Protein AF-A0A7C2A453-F1 (afdb_monomer_lite)

pLDDT: mean 86.6, std 10.92, range [53.47, 98.12]

Structure (mmCIF, N/CA/C/O backbone):
data_AF-A0A7C2A453-F1
#
_entry.id   AF-A0A7C2A453-F1
#
loop_
_atom_site.group_PDB
_atom_site.id
_atom_site.type_symbol
_atom_site.label_atom_id
_atom_site.label_alt_id
_atom_site.label_comp_id
_atom_site.label_asym_id
_atom_site.label_entity_id
_atom_site.label_seq_id
_atom_site.pdbx_PDB_ins_code
_atom_site.Cartn_x
_atom_site.Cartn_y
_atom_site.Cartn_z
_atom_site.occupancy
_atom_site.B_iso_or_equiv
_atom_site.auth_seq_id
_atom_site.auth_comp_id
_atom_site.auth_asym_id
_atom_site.auth_atom_id
_atom_site.pdbx_PDB_model_num
ATOM 1 N N . MET A 1 1 ? -1.694 -4.872 -19.571 1.00 55.97 1 MET A N 1
ATOM 2 C CA . MET A 1 1 ? -2.695 -5.697 -18.861 1.00 55.97 1 MET A CA 1
ATOM 3 C C . MET A 1 1 ? -4.011 -4.932 -18.850 1.00 55.97 1 MET A C 1
ATOM 5 O O . MET A 1 1 ? -4.063 -3.909 -18.186 1.00 55.97 1 MET A O 1
ATOM 9 N N . PRO A 1 2 ? -5.041 -5.363 -19.592 1.00 53.47 2 PRO A N 1
ATOM 10 C CA . PRO A 1 2 ? -6.292 -4.607 -19.761 1.00 53.47 2 PRO A CA 1
ATOM 11 C C . PRO A 1 2 ? -7.150 -4.439 -18.486 1.00 53.47 2 PRO A C 1
ATOM 13 O O . PRO A 1 2 ? -8.214 -3.841 -18.563 1.00 53.47 2 PRO A O 1
ATOM 16 N N . ALA A 1 3 ? -6.706 -4.946 -17.329 1.00 71.69 3 ALA A N 1
ATOM 17 C CA . ALA A 1 3 ? -7.418 -4.858 -16.049 1.00 71.69 3 ALA A CA 1
ATOM 18 C C . ALA A 1 3 ? -6.906 -3.749 -15.104 1.00 71.69 3 ALA A C 1
ATOM 20 O O . ALA A 1 3 ? -7.511 -3.525 -14.057 1.00 71.69 3 ALA A O 1
ATOM 21 N N . ALA A 1 4 ? -5.797 -3.077 -15.434 1.00 85.00 4 ALA A N 1
ATOM 22 C CA . ALA A 1 4 ? -5.285 -2.001 -14.590 1.00 85.00 4 ALA A CA 1
ATOM 23 C C . ALA A 1 4 ? -6.185 -0.765 -14.672 1.00 85.00 4 ALA A C 1
ATOM 25 O O . ALA A 1 4 ? -6.639 -0.386 -15.753 1.00 85.00 4 ALA A O 1
ATOM 26 N N . ARG A 1 5 ? -6.433 -0.150 -13.520 1.00 92.31 5 ARG A N 1
ATOM 27 C CA . ARG A 1 5 ? -7.214 1.077 -13.385 1.00 92.31 5 ARG A CA 1
ATOM 28 C C . ARG A 1 5 ? -6.299 2.290 -13.497 1.00 92.31 5 ARG A C 1
ATOM 30 O O . ARG A 1 5 ? -5.092 2.203 -13.266 1.00 92.31 5 ARG A O 1
ATOM 37 N N . ASP A 1 6 ? -6.889 3.424 -13.846 1.00 89.50 6 ASP A N 1
ATOM 38 C CA . ASP A 1 6 ? -6.175 4.693 -13.918 1.00 89.50 6 ASP A CA 1
ATOM 39 C C . ASP A 1 6 ? -5.969 5.262 -12.507 1.00 89.50 6 ASP A C 1
ATOM 41 O O . ASP A 1 6 ? -6.927 5.449 -11.754 1.00 89.50 6 ASP A O 1
ATOM 45 N N . LEU A 1 7 ? -4.711 5.527 -12.145 1.00 86.25 7 LEU A N 1
ATOM 46 C CA . LEU A 1 7 ? -4.348 6.103 -10.850 1.00 86.25 7 LEU A CA 1
ATOM 47 C C . LEU A 1 7 ? -4.952 7.505 -10.669 1.00 86.25 7 LEU A C 1
ATOM 49 O O . LEU A 1 7 ? -5.321 7.866 -9.555 1.00 86.25 7 LEU A O 1
ATOM 53 N N . GLY A 1 8 ? -5.121 8.265 -11.757 1.00 85.94 8 GLY A N 1
ATOM 54 C CA . GLY A 1 8 ? -5.743 9.591 -11.738 1.00 85.94 8 GLY A CA 1
ATOM 55 C C . GLY A 1 8 ? -7.231 9.582 -11.374 1.00 85.94 8 GLY A C 1
ATOM 56 O O . GLY A 1 8 ? -7.792 10.635 -11.080 1.00 85.94 8 GLY A O 1
ATOM 57 N N . GLN A 1 9 ? -7.874 8.410 -11.361 1.00 85.62 9 GLN A N 1
ATOM 58 C CA . GLN A 1 9 ? -9.265 8.250 -10.929 1.00 85.62 9 GLN A CA 1
ATOM 59 C C . GLN A 1 9 ? -9.402 8.050 -9.415 1.00 85.62 9 GLN A C 1
ATOM 61 O O . GLN A 1 9 ? -10.522 8.085 -8.903 1.00 85.62 9 GLN A O 1
ATOM 66 N N . ILE A 1 10 ? -8.297 7.844 -8.690 1.00 85.12 10 ILE A N 1
ATOM 67 C CA . ILE A 1 10 ? -8.332 7.770 -7.230 1.00 85.12 10 ILE A CA 1
ATOM 68 C C . ILE A 1 10 ? -8.509 9.187 -6.685 1.00 85.12 10 ILE A C 1
ATOM 70 O O . ILE A 1 10 ? -7.628 10.037 -6.806 1.00 85.12 10 ILE A O 1
ATOM 74 N N . SER A 1 11 ? -9.659 9.436 -6.065 1.00 83.44 11 SER A N 1
ATOM 75 C CA . SER A 1 11 ? -9.965 10.688 -5.385 1.00 83.44 11 SER A CA 1
ATOM 76 C C . SER A 1 11 ? -10.574 10.363 -4.033 1.00 83.44 11 SER A C 1
ATOM 78 O O . SER A 1 11 ? -11.681 9.839 -3.957 1.00 83.44 11 SER A O 1
ATOM 80 N N . GLU A 1 12 ? -9.829 10.661 -2.972 1.00 83.44 12 GLU A N 1
ATOM 81 C CA . GLU A 1 12 ? -10.245 10.403 -1.599 1.00 83.44 12 GLU A CA 1
ATOM 82 C C . GLU A 1 12 ? -10.337 11.722 -0.839 1.00 83.44 12 GLU A C 1
ATOM 84 O O . GLU A 1 12 ? -9.426 12.549 -0.876 1.00 83.44 12 GLU A O 1
ATOM 89 N N . THR A 1 13 ? -11.451 11.932 -0.139 1.00 85.50 13 THR A N 1
ATOM 90 C CA . THR A 1 13 ? -11.655 13.114 0.717 1.00 85.50 13 THR A CA 1
ATOM 91 C C . THR A 1 13 ? -11.197 12.878 2.155 1.00 85.50 13 THR A C 1
ATOM 93 O O . THR A 1 13 ? -11.223 13.796 2.972 1.00 85.50 13 THR A O 1
ATOM 96 N N . GLN A 1 14 ? -10.840 11.636 2.491 1.00 89.69 14 GLN A N 1
ATOM 97 C CA . GLN A 1 14 ? -10.326 11.264 3.804 1.00 89.69 14 GLN A CA 1
ATOM 98 C C . GLN A 1 14 ? -8.850 11.653 3.939 1.00 89.69 14 GLN A C 1
ATOM 100 O O . GLN A 1 14 ? -8.111 11.707 2.958 1.00 89.69 14 GLN A O 1
ATOM 105 N N . SER A 1 15 ? -8.401 11.876 5.176 1.00 95.38 15 SER A N 1
ATOM 106 C CA . SER A 1 15 ? -6.972 12.001 5.468 1.00 95.38 15 SER A CA 1
ATOM 107 C C . SER A 1 15 ? -6.226 10.738 5.031 1.00 95.38 15 SER A C 1
ATOM 109 O O . SER A 1 15 ? -6.754 9.634 5.160 1.00 95.38 15 SER A O 1
ATOM 111 N N . ILE A 1 16 ? -4.991 10.896 4.559 1.00 96.25 16 ILE A N 1
ATOM 112 C CA . ILE A 1 16 ? -4.138 9.787 4.120 1.00 96.25 16 ILE A CA 1
ATOM 113 C C . ILE A 1 16 ? -3.015 9.595 5.138 1.00 96.25 16 ILE A C 1
ATOM 115 O O . ILE A 1 16 ? -2.310 10.548 5.473 1.00 96.25 16 ILE A O 1
ATOM 119 N N . LEU A 1 17 ? -2.835 8.361 5.605 1.00 97.44 17 LEU A N 1
ATOM 120 C CA . LEU A 1 17 ? -1.668 7.937 6.370 1.00 97.44 17 LEU A CA 1
ATOM 121 C C . LEU A 1 17 ? -0.799 7.040 5.489 1.00 97.44 17 LEU A C 1
ATOM 123 O O . LEU A 1 17 ? -1.284 6.039 4.963 1.00 97.44 17 LEU A O 1
ATOM 127 N N . VAL A 1 18 ? 0.482 7.387 5.361 1.00 97.00 18 VAL A N 1
ATOM 128 C CA . VAL A 1 18 ? 1.465 6.582 4.629 1.00 97.00 18 VAL A CA 1
ATOM 129 C C . VAL A 1 18 ? 2.448 5.960 5.615 1.00 97.00 18 VAL A C 1
ATOM 131 O O . VAL A 1 18 ? 3.057 6.680 6.405 1.00 97.00 18 VAL A O 1
ATOM 134 N N . THR A 1 19 ? 2.623 4.640 5.571 1.00 96.88 19 THR A N 1
ATOM 135 C CA . THR A 1 19 ? 3.549 3.910 6.448 1.00 96.88 19 THR A CA 1
ATOM 136 C C . THR A 1 19 ? 4.774 3.423 5.683 1.00 96.88 19 THR A C 1
ATOM 138 O O . THR A 1 19 ? 4.659 2.698 4.696 1.00 96.88 19 THR A O 1
ATOM 141 N N . GLY A 1 20 ? 5.953 3.823 6.167 1.00 94.19 20 GLY A N 1
ATOM 142 C CA . GLY A 1 20 ? 7.258 3.296 5.765 1.00 94.19 20 GLY A CA 1
ATOM 143 C C . GLY A 1 20 ? 7.798 2.288 6.780 1.00 94.19 20 GLY A C 1
ATOM 144 O O . GLY A 1 20 ? 7.366 2.295 7.931 1.00 94.19 20 GLY A O 1
ATOM 145 N N . ALA A 1 21 ? 8.777 1.465 6.392 1.00 90.00 21 ALA A N 1
ATOM 146 C CA . ALA A 1 21 ? 9.384 0.442 7.259 1.00 90.00 21 ALA A CA 1
ATOM 147 C C . ALA A 1 21 ? 10.382 1.016 8.288 1.00 90.00 21 ALA A C 1
ATOM 149 O O . ALA A 1 21 ? 11.363 0.378 8.665 1.00 90.00 21 ALA A O 1
ATOM 150 N N . GLY A 1 22 ? 10.170 2.261 8.721 1.00 92.25 22 GLY A N 1
ATOM 151 C CA . GLY A 1 22 ? 10.971 2.872 9.772 1.00 92.25 22 GLY A CA 1
ATOM 152 C C . GLY A 1 22 ? 10.628 2.267 11.138 1.00 92.25 22 GLY A C 1
ATOM 153 O O . GLY A 1 22 ? 9.465 1.941 11.377 1.00 92.25 22 GLY A O 1
ATOM 154 N N . PRO A 1 23 ? 11.586 2.190 12.080 1.00 91.75 23 PRO A N 1
ATOM 155 C CA . PRO A 1 23 ? 11.356 1.603 13.405 1.00 91.75 23 PRO A CA 1
ATOM 156 C C . PRO A 1 23 ? 10.261 2.324 14.208 1.00 91.75 23 PRO A C 1
ATOM 158 O O . PRO A 1 23 ? 9.674 1.751 15.117 1.00 91.75 23 PRO A O 1
ATOM 161 N N . SER A 1 24 ? 9.945 3.578 13.867 1.00 95.88 24 SER A N 1
ATOM 162 C CA . SER A 1 24 ? 8.837 4.313 14.480 1.00 95.88 24 SER A CA 1
ATOM 163 C C . SER A 1 24 ? 7.465 3.692 14.206 1.00 95.88 24 SER A C 1
ATOM 165 O O . SER A 1 24 ? 6.564 3.894 15.011 1.00 95.88 24 SER A O 1
ATOM 167 N N . LEU A 1 25 ? 7.302 2.923 13.120 1.00 96.56 25 LEU A N 1
ATOM 168 C CA . LEU A 1 25 ? 6.024 2.303 12.765 1.00 96.56 25 LEU A CA 1
ATOM 169 C C . LEU A 1 25 ? 5.498 1.400 13.887 1.00 96.56 25 LEU A C 1
ATOM 171 O O . LEU A 1 25 ? 4.308 1.438 14.191 1.00 96.56 25 LEU A O 1
ATOM 175 N N . GLU A 1 26 ? 6.382 0.637 14.535 1.00 95.62 26 GLU A N 1
ATOM 176 C CA . GLU A 1 26 ? 6.021 -0.275 15.626 1.00 95.62 26 GLU A CA 1
ATOM 177 C C . GLU A 1 26 ? 5.390 0.458 16.818 1.00 95.62 26 GLU A C 1
ATOM 179 O O . GLU A 1 26 ? 4.442 -0.041 17.428 1.00 95.62 26 GLU A O 1
ATOM 184 N N . HIS A 1 27 ? 5.866 1.671 17.117 1.00 96.44 27 HIS A N 1
A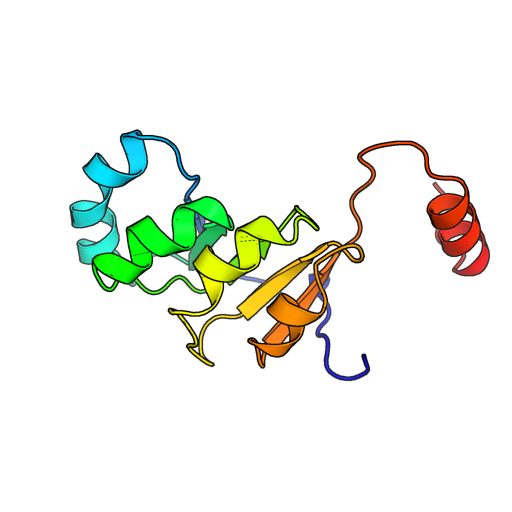TOM 185 C CA . HIS A 1 27 ? 5.337 2.491 18.208 1.00 96.44 27 HIS A CA 1
ATOM 186 C C . HIS A 1 27 ? 3.915 2.996 17.925 1.00 96.44 27 HIS A C 1
ATOM 188 O O . HIS A 1 27 ? 3.131 3.186 18.857 1.00 96.44 27 HIS A O 1
ATOM 194 N N . ASP A 1 28 ? 3.563 3.161 16.649 1.00 97.06 28 ASP A N 1
ATOM 195 C CA . ASP A 1 28 ? 2.286 3.732 16.227 1.00 97.06 28 ASP A CA 1
ATOM 196 C C . ASP A 1 28 ? 1.206 2.669 15.949 1.00 97.06 28 ASP A C 1
ATOM 198 O O . ASP A 1 28 ? 0.029 3.016 15.825 1.00 97.06 28 ASP A O 1
ATOM 202 N N . LEU A 1 29 ? 1.541 1.369 15.920 1.00 97.75 29 LEU A N 1
ATOM 203 C CA . LEU A 1 29 ? 0.609 0.285 15.547 1.00 97.75 29 LEU A CA 1
ATOM 204 C C . LEU A 1 29 ? -0.698 0.294 16.348 1.00 97.75 29 LEU A C 1
ATOM 206 O O . LEU A 1 29 ? -1.779 0.103 15.784 1.00 97.75 29 LEU A O 1
ATOM 210 N N . LEU A 1 30 ? -0.626 0.535 17.661 1.00 97.56 30 LEU A N 1
ATOM 211 C CA . LEU A 1 30 ? -1.817 0.597 18.513 1.00 97.56 30 LEU A CA 1
ATOM 212 C C . LEU A 1 30 ? -2.716 1.778 18.144 1.00 97.56 30 LEU A C 1
ATOM 214 O O . LEU A 1 30 ? -3.938 1.623 18.073 1.00 97.56 30 LEU A O 1
ATOM 218 N N . TRP A 1 31 ? -2.120 2.940 17.877 1.00 97.94 31 TRP A N 1
ATOM 219 C CA . TRP A 1 31 ? -2.860 4.129 17.475 1.00 97.94 31 TRP A CA 1
ATOM 220 C C . TRP A 1 31 ? -3.480 3.947 16.089 1.00 97.94 31 TRP A C 1
ATOM 222 O O . TRP A 1 31 ? -4.668 4.220 15.916 1.00 97.94 31 TRP A O 1
ATOM 232 N N . ILE A 1 32 ? -2.719 3.412 15.129 1.00 98.12 32 ILE A N 1
ATOM 233 C CA . ILE A 1 32 ? -3.195 3.127 13.769 1.00 98.12 32 ILE A CA 1
ATOM 234 C C . ILE A 1 32 ? -4.394 2.181 13.831 1.00 98.12 32 ILE A C 1
ATOM 236 O O . ILE A 1 32 ? -5.435 2.454 13.234 1.00 98.12 32 ILE A O 1
ATOM 240 N N . LYS A 1 33 ? -4.289 1.098 14.608 1.00 97.75 33 LYS A N 1
ATOM 241 C CA . LYS A 1 33 ? -5.369 0.120 14.772 1.00 97.75 33 LYS A CA 1
ATOM 242 C C . LYS A 1 33 ? -6.623 0.731 15.395 1.00 97.75 33 LYS A C 1
ATOM 244 O O . LYS A 1 33 ? -7.725 0.437 14.941 1.00 97.75 33 LYS A O 1
ATOM 249 N N . ALA A 1 34 ? -6.464 1.584 16.407 1.00 97.75 34 ALA A N 1
ATOM 250 C CA . ALA A 1 34 ? -7.575 2.239 17.099 1.00 97.75 34 ALA A CA 1
ATOM 251 C C . ALA A 1 34 ? -8.279 3.325 16.264 1.00 97.75 34 ALA A C 1
ATOM 253 O O . ALA A 1 34 ? -9.396 3.713 16.595 1.00 97.75 34 ALA A O 1
ATOM 254 N N . ASN A 1 35 ? -7.637 3.827 15.205 1.00 97.50 35 ASN A N 1
ATOM 255 C CA . ASN A 1 35 ? -8.141 4.923 14.373 1.00 97.50 35 ASN A CA 1
ATOM 256 C C . ASN A 1 35 ? -8.328 4.518 12.903 1.00 97.50 35 ASN A C 1
ATOM 258 O O . ASN A 1 35 ? -8.448 5.388 12.042 1.00 97.50 35 ASN A O 1
ATOM 262 N N . ARG A 1 36 ? -8.321 3.214 12.602 1.00 96.25 36 ARG A N 1
ATOM 263 C CA . ARG A 1 36 ? -8.191 2.689 11.235 1.00 96.25 36 ARG A CA 1
ATOM 264 C C . ARG A 1 36 ? -9.289 3.155 10.273 1.00 96.25 36 ARG A C 1
ATOM 266 O O . ARG A 1 36 ? -9.054 3.213 9.073 1.00 96.25 36 ARG A O 1
ATOM 273 N N . ASP A 1 37 ? -10.467 3.477 10.787 1.00 95.50 37 ASP A N 1
ATOM 274 C CA . ASP A 1 37 ? -11.636 3.958 10.047 1.00 95.50 37 ASP A CA 1
ATOM 275 C C . ASP A 1 37 ? -11.590 5.460 9.704 1.00 95.50 37 ASP A C 1
ATOM 277 O O . ASP A 1 37 ? -12.429 5.947 8.948 1.00 95.50 37 ASP A O 1
ATOM 281 N N . LYS A 1 38 ? -10.612 6.208 10.232 1.00 95.88 38 LYS A N 1
ATOM 282 C CA . LYS A 1 38 ? -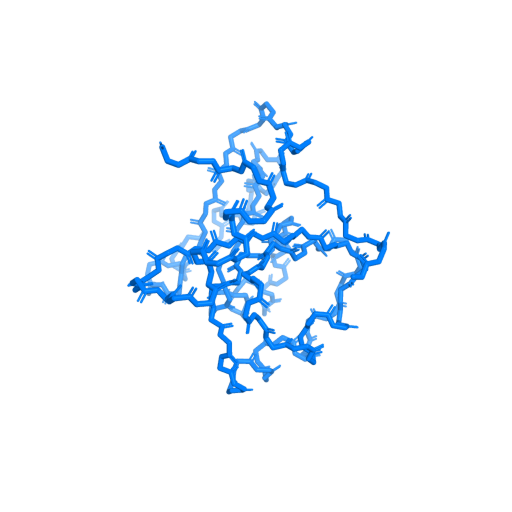10.534 7.674 10.096 1.00 95.88 38 LYS A CA 1
ATOM 283 C C . LYS A 1 38 ? -9.685 8.154 8.921 1.00 95.88 38 LYS A C 1
ATOM 285 O O . LYS A 1 38 ? -9.665 9.353 8.646 1.00 95.88 38 LYS A O 1
ATOM 290 N N . PHE A 1 39 ? -8.964 7.255 8.263 1.00 96.75 39 PHE A N 1
ATOM 291 C CA . PHE A 1 39 ? -8.035 7.592 7.191 1.00 96.75 39 PHE A CA 1
ATOM 292 C C . PHE A 1 39 ? -7.923 6.468 6.167 1.00 96.75 39 PHE A C 1
ATOM 294 O O . PHE A 1 39 ? -8.155 5.295 6.470 1.00 96.75 39 PHE A O 1
ATOM 301 N N . LEU A 1 40 ? -7.489 6.851 4.972 1.00 96.44 40 LEU A N 1
ATOM 302 C CA . LEU A 1 40 ? -6.964 5.936 3.977 1.00 96.44 40 LEU A CA 1
ATOM 303 C C . LEU A 1 40 ? -5.544 5.526 4.380 1.00 96.44 40 LEU A C 1
ATOM 305 O O . LEU A 1 40 ? -4.702 6.388 4.642 1.00 96.44 40 LEU A O 1
ATOM 309 N N . LEU A 1 41 ? -5.271 4.225 4.432 1.00 97.75 41 LEU A N 1
ATOM 310 C CA . LEU A 1 41 ? -3.965 3.692 4.805 1.00 97.75 41 LEU A CA 1
ATOM 311 C C . LEU A 1 41 ? -3.213 3.197 3.572 1.00 97.75 41 LEU A C 1
ATOM 313 O O . LEU A 1 41 ? -3.614 2.217 2.943 1.00 97.75 41 LEU A O 1
ATOM 317 N N . ILE A 1 42 ? -2.092 3.841 3.270 1.00 97.19 42 ILE A N 1
ATOM 318 C CA . ILE A 1 42 ? -1.156 3.414 2.233 1.00 97.19 42 ILE A CA 1
ATOM 319 C C . ILE A 1 42 ? 0.088 2.871 2.926 1.00 97.19 42 ILE A C 1
ATOM 321 O O . ILE A 1 42 ? 0.696 3.569 3.731 1.00 97.19 42 ILE A O 1
ATOM 325 N N . THR A 1 43 ? 0.497 1.648 2.609 1.00 96.19 43 THR A N 1
ATOM 326 C CA . THR A 1 43 ? 1.776 1.109 3.085 1.00 96.19 43 THR A CA 1
ATOM 327 C C . THR A 1 43 ? 2.746 0.956 1.934 1.00 96.19 43 THR A C 1
ATOM 329 O O . THR A 1 43 ? 2.350 0.546 0.846 1.00 96.19 43 THR A O 1
ATOM 332 N N . VAL A 1 44 ? 4.019 1.265 2.155 1.00 92.69 44 VAL A N 1
ATOM 333 C CA . VAL A 1 44 ? 5.066 0.863 1.206 1.00 92.69 44 VAL A CA 1
ATOM 334 C C . VAL A 1 44 ? 5.384 -0.622 1.382 1.00 92.69 44 VAL A C 1
ATOM 336 O O . VAL A 1 44 ? 5.089 -1.196 2.435 1.00 92.69 44 VAL A O 1
ATOM 339 N N . ASP A 1 45 ? 5.958 -1.228 0.345 1.00 89.25 45 ASP A N 1
ATOM 340 C CA . ASP A 1 45 ? 6.316 -2.652 0.254 1.00 89.25 45 ASP A CA 1
ATOM 341 C C . ASP A 1 45 ? 6.839 -3.273 1.561 1.00 89.25 45 ASP A C 1
ATOM 343 O O . ASP A 1 45 ? 6.175 -4.121 2.153 1.00 89.25 45 ASP A O 1
ATOM 347 N N . THR A 1 46 ? 7.972 -2.801 2.066 1.00 89.25 46 THR A N 1
ATOM 348 C CA . THR A 1 46 ? 8.670 -3.364 3.233 1.00 89.25 46 THR A CA 1
ATOM 349 C C . THR A 1 46 ? 7.953 -3.117 4.564 1.00 89.25 46 THR A C 1
ATOM 351 O O . THR A 1 46 ? 8.268 -3.749 5.570 1.00 89.25 46 THR A O 1
ATOM 354 N N . ALA A 1 47 ? 6.967 -2.214 4.602 1.00 93.88 47 ALA A N 1
ATOM 355 C CA . ALA A 1 47 ? 6.143 -1.967 5.787 1.00 93.88 47 ALA A CA 1
ATOM 356 C C . ALA A 1 47 ? 4.914 -2.887 5.868 1.00 93.88 47 ALA A C 1
ATOM 358 O O . ALA A 1 47 ? 4.281 -2.969 6.924 1.00 93.88 47 ALA A O 1
ATOM 359 N N . LEU A 1 48 ? 4.573 -3.582 4.775 1.00 94.12 48 LEU A N 1
ATOM 360 C CA . LEU A 1 48 ? 3.414 -4.470 4.720 1.00 94.12 48 LEU A CA 1
ATOM 361 C C . LEU A 1 48 ? 3.452 -5.562 5.805 1.00 94.12 48 LEU A C 1
ATOM 363 O O . LEU A 1 48 ? 2.445 -5.680 6.512 1.00 94.12 48 LEU A O 1
ATOM 367 N N . PRO A 1 49 ? 4.559 -6.309 6.015 1.00 93.00 49 PRO A N 1
ATOM 368 C CA . PRO A 1 49 ? 4.594 -7.360 7.033 1.00 93.00 49 PRO A CA 1
ATOM 369 C C . PRO A 1 49 ? 4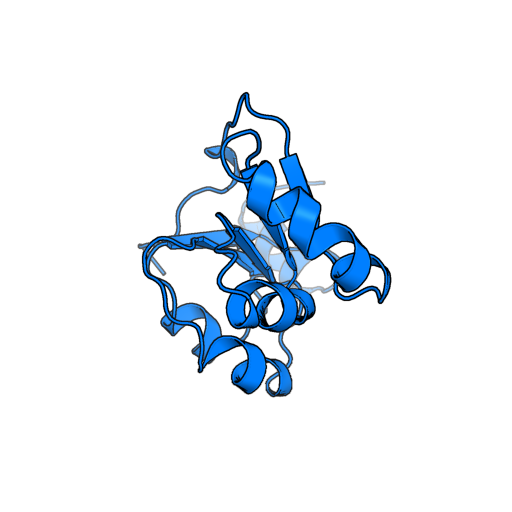.321 -6.819 8.441 1.00 93.00 49 PRO A C 1
ATOM 371 O O . PRO A 1 49 ? 3.489 -7.362 9.165 1.00 93.00 49 PRO A O 1
ATOM 374 N N . VAL A 1 50 ? 4.922 -5.673 8.787 1.00 95.19 50 VAL A N 1
ATOM 375 C CA . VAL A 1 50 ? 4.776 -5.027 10.105 1.00 95.19 50 VAL A CA 1
ATOM 376 C C . VAL A 1 50 ? 3.309 -4.725 10.428 1.00 95.19 50 VAL A C 1
ATOM 378 O O . VAL A 1 50 ? 2.857 -4.943 11.552 1.00 95.19 50 VAL A O 1
ATOM 381 N N . LEU A 1 51 ? 2.539 -4.249 9.444 1.00 96.25 51 LEU A N 1
ATOM 382 C CA . LEU A 1 51 ? 1.108 -3.994 9.614 1.00 96.25 51 LEU A CA 1
ATOM 383 C C . LEU A 1 51 ? 0.279 -5.285 9.622 1.00 96.25 51 LEU A C 1
ATOM 385 O O . LEU A 1 51 ? -0.607 -5.460 10.469 1.00 96.25 51 LEU A O 1
ATOM 389 N N . MET A 1 52 ? 0.538 -6.187 8.676 1.00 95.06 52 MET A N 1
ATOM 390 C CA . MET A 1 52 ? -0.287 -7.375 8.465 1.00 95.06 52 MET A CA 1
ATOM 391 C C . MET A 1 52 ? -0.130 -8.406 9.586 1.00 95.06 52 MET A C 1
ATOM 393 O O . MET A 1 52 ? -1.131 -9.016 9.977 1.00 95.06 52 MET A O 1
ATOM 397 N N . ASP A 1 53 ? 1.053 -8.523 10.193 1.00 94.19 53 ASP A N 1
ATOM 398 C CA . ASP A 1 53 ? 1.316 -9.420 11.328 1.00 94.19 53 ASP A CA 1
ATOM 399 C C . ASP A 1 53 ? 0.462 -9.078 12.558 1.00 94.19 53 ASP A C 1
ATOM 401 O O . ASP A 1 53 ? 0.011 -9.963 13.292 1.00 94.19 53 ASP A O 1
ATOM 405 N N . VAL A 1 54 ? 0.131 -7.795 12.746 1.00 95.56 54 VAL A N 1
ATOM 406 C CA . VAL A 1 54 ? -0.791 -7.324 13.800 1.00 95.56 54 VAL A CA 1
ATOM 407 C C . VAL A 1 54 ? -2.233 -7.115 13.311 1.00 95.56 54 VAL A C 1
ATOM 409 O O . VAL A 1 54 ? -3.088 -6.589 14.048 1.00 95.56 54 VAL A O 1
ATOM 412 N N . ARG A 1 55 ? -2.528 -7.600 12.097 1.00 95.56 55 ARG A N 1
ATOM 413 C CA . ARG A 1 55 ? -3.825 -7.564 11.400 1.00 95.56 55 ARG A CA 1
ATOM 414 C C . ARG A 1 55 ? -4.341 -6.152 11.117 1.00 95.56 55 ARG A C 1
ATOM 416 O O . ARG A 1 55 ? -5.541 -5.896 11.231 1.00 95.56 55 ARG A O 1
ATOM 423 N N . ILE A 1 56 ? -3.450 -5.231 10.764 1.00 97.19 56 ILE A N 1
ATOM 424 C CA . ILE A 1 56 ? -3.814 -3.913 10.241 1.00 97.19 56 ILE A CA 1
ATOM 425 C C . ILE A 1 56 ? -3.773 -3.997 8.714 1.00 97.19 56 ILE A C 1
ATOM 427 O O . ILE A 1 56 ? -2.709 -4.024 8.112 1.00 97.19 56 ILE A O 1
ATOM 431 N N . ARG A 1 57 ? -4.949 -4.047 8.081 1.00 97.06 57 ARG A N 1
ATOM 432 C CA . ARG A 1 57 ? -5.059 -4.116 6.619 1.00 97.06 57 ARG A CA 1
ATOM 433 C C . ARG A 1 57 ? -4.883 -2.718 6.003 1.00 97.06 57 ARG A C 1
ATOM 435 O O . ARG A 1 57 ? -5.697 -1.848 6.338 1.00 97.06 57 ARG A O 1
ATOM 442 N N . PRO A 1 58 ? -3.905 -2.477 5.114 1.00 97.31 58 PRO A N 1
ATOM 443 C CA . PRO A 1 58 ? -3.837 -1.246 4.325 1.00 97.31 58 PRO A CA 1
ATOM 444 C C . PRO A 1 58 ? -4.940 -1.211 3.256 1.00 97.31 58 PRO A C 1
ATOM 446 O O . PRO A 1 58 ? -5.501 -2.243 2.903 1.00 97.31 58 PRO A O 1
ATOM 449 N N . ASP A 1 59 ? -5.278 -0.030 2.751 1.00 96.44 59 ASP A N 1
ATOM 450 C CA . ASP A 1 59 ? -6.153 0.109 1.577 1.00 96.44 59 ASP A CA 1
ATOM 451 C C . ASP A 1 59 ? -5.337 -0.050 0.290 1.00 96.44 59 ASP A C 1
ATOM 453 O O . ASP A 1 59 ? -5.752 -0.731 -0.650 1.00 96.44 59 ASP A O 1
ATOM 457 N N . PHE A 1 60 ? -4.129 0.520 0.293 1.00 95.88 60 PHE A N 1
ATOM 458 C CA . PHE A 1 60 ? -3.194 0.452 -0.820 1.00 95.88 60 PHE A CA 1
ATOM 459 C C . PHE A 1 60 ? -1.814 -0.028 -0.380 1.00 95.88 60 PHE A C 1
ATOM 461 O O . PHE A 1 60 ? -1.315 0.362 0.679 1.00 95.88 60 PHE A O 1
ATOM 468 N N . ILE A 1 61 ? -1.168 -0.810 -1.241 1.00 94.88 61 ILE A N 1
ATOM 469 C CA . ILE A 1 61 ? 0.278 -1.025 -1.195 1.00 94.88 61 ILE A CA 1
ATOM 470 C C . ILE A 1 61 ? 0.919 -0.183 -2.291 1.00 94.88 61 ILE A C 1
ATOM 472 O O . ILE A 1 61 ? 0.499 -0.250 -3.444 1.00 94.88 61 ILE A O 1
ATOM 476 N N . PHE A 1 62 ? 1.937 0.592 -1.933 1.00 93.44 62 PHE A N 1
ATOM 477 C CA . PHE A 1 62 ? 2.724 1.394 -2.857 1.00 93.44 62 PHE A CA 1
ATOM 478 C C . PHE A 1 62 ? 4.090 0.736 -3.073 1.00 93.44 62 PHE A C 1
ATOM 480 O O . PHE A 1 62 ? 4.947 0.754 -2.190 1.00 93.44 62 PHE A O 1
ATOM 487 N N . MET A 1 63 ? 4.283 0.128 -4.241 1.00 90.25 63 MET A N 1
ATOM 488 C CA . MET A 1 63 ? 5.482 -0.640 -4.572 1.00 90.25 63 MET A CA 1
ATOM 489 C C . MET A 1 63 ? 6.331 0.098 -5.607 1.00 90.25 63 MET A C 1
ATOM 491 O O . MET A 1 63 ? 5.921 0.279 -6.756 1.00 90.25 63 MET A O 1
ATOM 495 N N . LEU A 1 64 ? 7.524 0.509 -5.185 1.00 81.44 64 LEU A N 1
ATOM 496 C CA . LEU A 1 64 ? 8.478 1.250 -6.016 1.00 81.44 64 LEU A CA 1
ATOM 497 C C . LEU A 1 64 ? 9.539 0.346 -6.645 1.00 81.44 64 LEU A C 1
ATOM 499 O O . LEU A 1 64 ? 10.107 0.698 -7.675 1.00 81.44 64 LEU A O 1
ATOM 503 N N . GLU A 1 65 ? 9.813 -0.808 -6.039 1.00 73.94 65 GLU A N 1
ATOM 504 C CA . GLU A 1 65 ? 10.957 -1.634 -6.402 1.00 73.94 65 GLU A CA 1
ATOM 505 C C . GLU A 1 65 ? 10.573 -2.858 -7.243 1.00 73.94 65 GLU A C 1
ATOM 507 O O . GLU A 1 65 ? 9.505 -3.458 -7.111 1.00 73.94 65 GLU A O 1
ATOM 512 N N . SER A 1 66 ? 11.494 -3.256 -8.120 1.00 66.88 66 SER A N 1
ATOM 513 C CA . SER A 1 66 ? 11.380 -4.439 -8.980 1.00 66.88 66 SER A CA 1
ATOM 514 C C . SER A 1 66 ? 12.072 -5.677 -8.399 1.00 66.88 66 SER A C 1
ATOM 516 O O . SER A 1 66 ? 12.091 -6.737 -9.035 1.00 66.88 66 SER A O 1
ATOM 518 N N . GLN A 1 67 ? 12.667 -5.561 -7.207 1.00 69.38 67 GLN A N 1
ATOM 519 C CA . GLN A 1 67 ? 13.516 -6.605 -6.648 1.00 69.38 67 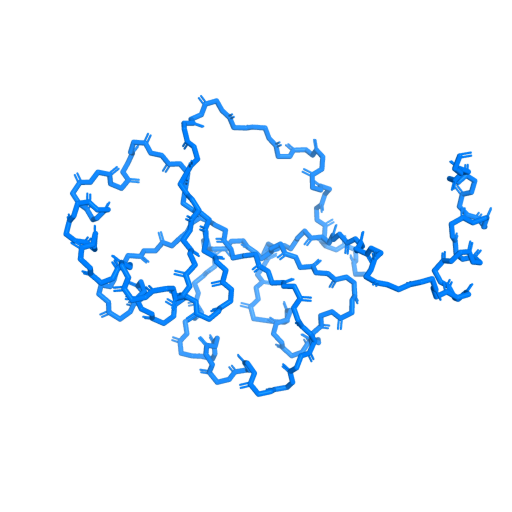GLN A CA 1
ATOM 520 C C . GLN A 1 67 ? 12.723 -7.887 -6.373 1.00 69.38 67 GLN A C 1
ATOM 522 O O . GLN A 1 67 ? 11.633 -7.882 -5.807 1.00 69.38 67 GLN A O 1
ATOM 527 N N . VAL A 1 68 ? 13.292 -9.025 -6.781 1.00 62.41 68 VAL A N 1
ATOM 528 C CA . VAL A 1 68 ? 12.685 -10.352 -6.576 1.00 62.41 68 VAL A CA 1
ATOM 529 C C . VAL A 1 68 ? 12.617 -10.725 -5.096 1.00 62.41 68 VAL A C 1
ATOM 531 O O . VAL A 1 68 ? 11.721 -11.471 -4.714 1.00 62.41 68 VAL A O 1
ATOM 534 N N . LEU A 1 69 ? 13.531 -10.186 -4.285 1.00 64.69 69 LEU A N 1
ATOM 535 C CA . LEU A 1 69 ? 13.625 -10.463 -2.852 1.00 64.69 69 LEU A CA 1
ATOM 536 C C . LEU A 1 69 ? 12.373 -10.019 -2.084 1.00 64.69 69 LEU A C 1
ATOM 538 O O . LEU A 1 69 ? 11.996 -10.689 -1.132 1.00 64.69 69 LEU A O 1
ATOM 542 N N . ASN A 1 70 ? 11.661 -8.996 -2.567 1.00 70.06 70 ASN A N 1
ATOM 543 C CA . ASN A 1 70 ? 10.440 -8.512 -1.921 1.00 70.06 70 ASN A CA 1
ATOM 544 C C . ASN A 1 70 ? 9.267 -9.492 -2.103 1.00 70.06 70 ASN A C 1
ATOM 546 O O . ASN A 1 70 ? 8.215 -9.287 -1.524 1.00 70.06 70 ASN A O 1
ATOM 550 N N . LEU A 1 71 ? 9.387 -10.563 -2.901 1.00 79.69 71 LEU A N 1
ATOM 551 C CA . LEU A 1 71 ? 8.276 -11.503 -3.099 1.00 79.69 71 LEU A CA 1
ATOM 552 C C . LEU A 1 71 ? 7.841 -12.177 -1.786 1.00 79.69 71 LEU A C 1
ATOM 554 O O . LEU A 1 71 ? 6.643 -12.381 -1.579 1.00 79.69 71 LEU A O 1
ATOM 558 N N . ASP A 1 72 ? 8.792 -12.491 -0.907 1.00 81.50 72 ASP A N 1
ATOM 559 C CA . ASP A 1 72 ? 8.516 -13.166 0.365 1.00 81.50 72 ASP A CA 1
ATOM 560 C C . ASP A 1 72 ? 7.726 -12.274 1.334 1.00 81.50 72 ASP A C 1
ATOM 562 O O . ASP A 1 72 ? 6.906 -12.786 2.091 1.00 81.50 72 ASP A O 1
ATOM 566 N N . ASP A 1 73 ? 7.872 -10.949 1.232 1.00 80.44 73 ASP A N 1
ATOM 567 C CA . ASP A 1 73 ? 7.104 -9.985 2.029 1.00 80.44 73 ASP A CA 1
ATOM 568 C C . ASP A 1 73 ? 5.634 -9.905 1.605 1.00 80.44 73 ASP A C 1
ATOM 570 O O . ASP A 1 73 ? 4.806 -9.411 2.359 1.00 80.44 73 ASP A O 1
ATOM 574 N N . PHE A 1 74 ? 5.286 -10.372 0.401 1.00 84.19 74 PHE A N 1
ATOM 575 C CA . PHE A 1 74 ? 3.931 -10.272 -0.152 1.00 84.19 74 PHE A CA 1
ATOM 576 C C . PHE A 1 74 ? 3.194 -11.612 -0.152 1.00 84.19 74 PHE A C 1
ATOM 578 O O . PHE A 1 74 ? 1.976 -11.643 0.026 1.00 84.19 74 PHE A O 1
ATOM 585 N N . LEU A 1 75 ? 3.909 -12.726 -0.350 1.00 83.81 75 LEU A N 1
ATOM 586 C CA . LEU A 1 75 ? 3.325 -14.069 -0.447 1.00 83.81 75 LEU A CA 1
ATOM 587 C C . LEU A 1 75 ? 2.393 -14.452 0.722 1.00 83.81 75 LEU A C 1
ATOM 589 O O . LEU A 1 75 ? 1.357 -15.067 0.451 1.00 83.81 75 LEU A O 1
ATOM 593 N N . PRO A 1 76 ? 2.692 -14.111 1.992 1.00 86.56 76 PRO A N 1
ATOM 594 C CA . PRO A 1 76 ? 1.813 -14.440 3.112 1.00 86.56 76 PRO A CA 1
ATOM 595 C C . PRO A 1 76 ? 0.506 -13.634 3.128 1.00 86.56 76 PRO A C 1
ATOM 597 O O . PRO A 1 76 ? -0.456 -14.045 3.778 1.00 86.56 76 PRO A O 1
ATOM 600 N N . TYR A 1 77 ? 0.455 -12.492 2.436 1.00 83.81 77 TYR A N 1
ATOM 601 C CA . TYR A 1 77 ? -0.575 -11.471 2.621 1.00 83.81 77 TYR A CA 1
ATOM 602 C C . TYR A 1 77 ? -1.382 -11.234 1.342 1.00 83.81 77 TYR A C 1
ATOM 604 O O . TYR A 1 77 ? -1.368 -10.156 0.752 1.00 83.81 77 TYR A O 1
ATOM 612 N N . HIS A 1 78 ? -2.133 -12.253 0.928 1.00 84.56 78 HIS A N 1
ATOM 613 C CA . HIS A 1 78 ? -3.105 -12.124 -0.155 1.00 84.56 78 HIS A CA 1
ATOM 614 C C . HIS A 1 78 ? -4.476 -11.700 0.395 1.00 84.56 78 HIS A C 1
ATOM 616 O O . HIS A 1 78 ? -5.203 -12.511 0.974 1.00 84.56 78 HIS A O 1
ATOM 622 N N . ASP A 1 79 ? -4.857 -10.441 0.179 1.00 89.56 79 ASP A N 1
ATOM 623 C CA . ASP A 1 79 ? -6.196 -9.929 0.488 1.00 89.56 79 ASP A CA 1
ATOM 624 C C . ASP A 1 79 ? -6.755 -9.164 -0.728 1.00 89.56 79 ASP A C 1
ATOM 626 O O . ASP A 1 79 ? -6.206 -8.123 -1.093 1.00 89.56 79 ASP A O 1
ATOM 630 N N . PRO A 1 80 ? -7.863 -9.629 -1.343 1.00 90.00 80 PRO A N 1
ATOM 631 C CA . PRO A 1 80 ? -8.442 -9.006 -2.539 1.00 90.00 80 PRO A CA 1
ATOM 632 C C . PRO A 1 80 ? -8.985 -7.587 -2.294 1.00 90.00 80 PRO A C 1
ATOM 634 O O . PRO A 1 80 ? -9.353 -6.889 -3.238 1.00 90.00 80 PRO A O 1
ATOM 637 N N . LYS A 1 81 ? -9.072 -7.149 -1.030 1.00 93.00 81 LYS A N 1
ATOM 638 C CA . LYS A 1 81 ? -9.475 -5.786 -0.658 1.00 93.00 81 LYS A CA 1
ATOM 639 C C . LYS A 1 81 ? -8.319 -4.791 -0.679 1.00 93.00 81 LYS A C 1
ATOM 641 O O . LYS A 1 81 ? -8.584 -3.599 -0.570 1.00 93.00 81 LYS A O 1
ATOM 646 N N . ILE A 1 82 ? -7.077 -5.261 -0.776 1.00 94.75 82 ILE A N 1
ATOM 647 C CA . ILE A 1 82 ? -5.903 -4.398 -0.891 1.00 94.75 82 ILE A CA 1
ATOM 648 C C . ILE A 1 82 ? -5.647 -4.142 -2.375 1.00 94.75 82 ILE A C 1
ATOM 650 O O . ILE A 1 82 ? -5.570 -5.077 -3.173 1.00 94.75 82 ILE A O 1
ATOM 654 N N . ALA A 1 83 ? -5.502 -2.875 -2.755 1.00 94.62 83 ALA A N 1
ATOM 655 C CA . ALA A 1 83 ? -5.110 -2.505 -4.108 1.00 94.62 83 ALA A CA 1
ATOM 656 C C . ALA A 1 83 ? -3.597 -2.265 -4.198 1.00 94.62 83 ALA A C 1
ATOM 658 O O . ALA A 1 83 ? -3.000 -1.644 -3.321 1.00 94.62 83 ALA A O 1
ATOM 659 N N . LEU A 1 84 ? -2.974 -2.722 -5.283 1.00 93.88 84 LEU A N 1
ATOM 660 C CA . LEU A 1 84 ? -1.556 -2.490 -5.540 1.00 93.88 84 LEU A CA 1
ATOM 661 C C . LEU A 1 84 ? -1.383 -1.291 -6.475 1.00 93.88 84 LEU A C 1
ATOM 663 O O . LEU A 1 84 ? -1.873 -1.295 -7.605 1.00 93.88 84 LEU A O 1
ATOM 667 N N . ILE A 1 85 ? -0.646 -0.287 -6.010 1.00 94.38 85 ILE A N 1
ATOM 668 C CA . ILE A 1 85 ? -0.115 0.810 -6.817 1.00 94.38 85 ILE A CA 1
ATOM 669 C C . ILE A 1 85 ? 1.361 0.498 -7.057 1.00 94.38 85 ILE A C 1
ATOM 671 O O . ILE A 1 85 ? 2.130 0.395 -6.102 1.00 94.38 85 ILE A O 1
ATOM 675 N N . CYS A 1 86 ? 1.770 0.309 -8.308 1.00 91.69 86 CYS A N 1
ATOM 676 C CA . CYS A 1 86 ? 3.117 -0.172 -8.610 1.00 91.69 86 CYS A CA 1
ATOM 677 C C . CYS A 1 86 ? 3.751 0.480 -9.837 1.00 91.69 86 CYS A C 1
ATOM 679 O O . CYS A 1 86 ? 3.065 0.866 -10.785 1.00 91.69 86 CYS A O 1
ATOM 681 N N . ASP A 1 87 ? 5.079 0.591 -9.807 1.00 89.31 87 ASP A N 1
ATOM 682 C CA . ASP A 1 87 ? 5.855 1.068 -10.949 1.00 89.31 87 ASP A CA 1
ATOM 683 C C . ASP A 1 87 ? 5.752 0.084 -12.134 1.00 89.31 87 ASP A C 1
ATOM 685 O O . ASP A 1 87 ? 5.612 -1.122 -11.938 1.00 89.31 87 ASP A O 1
ATOM 689 N N . LEU A 1 88 ? 5.851 0.555 -13.379 1.00 87.06 88 LEU A N 1
ATOM 690 C CA . LEU A 1 88 ? 5.837 -0.306 -14.573 1.00 87.06 88 LEU A CA 1
ATOM 691 C C . LEU A 1 88 ? 6.936 -1.380 -14.572 1.00 87.06 88 LEU A C 1
ATOM 693 O O . LEU A 1 88 ? 6.797 -2.404 -15.241 1.00 87.06 88 LEU A O 1
ATOM 697 N N . THR A 1 89 ? 8.023 -1.152 -13.838 1.00 84.69 89 THR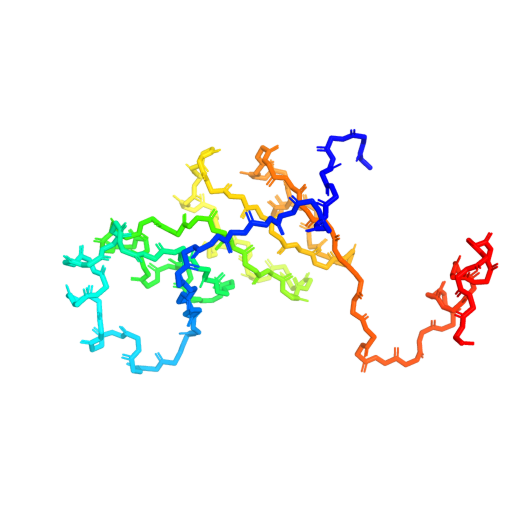 A N 1
ATOM 698 C CA . THR A 1 89 ? 9.140 -2.093 -13.700 1.00 84.69 89 THR A CA 1
ATOM 699 C C . THR A 1 89 ? 8.934 -3.129 -12.591 1.00 84.69 89 THR A C 1
ATOM 701 O O . THR A 1 89 ? 9.768 -4.020 -12.425 1.00 84.69 89 THR A O 1
ATOM 704 N N . ALA A 1 90 ? 7.817 -3.053 -11.860 1.00 86.38 90 ALA A N 1
ATOM 705 C CA . ALA A 1 90 ? 7.427 -3.966 -10.795 1.00 86.38 90 ALA A CA 1
ATOM 706 C C . ALA A 1 90 ? 7.528 -5.449 -11.175 1.00 86.38 90 ALA A C 1
ATOM 708 O O . ALA A 1 90 ? 7.220 -5.863 -12.296 1.00 86.38 90 ALA A O 1
ATOM 709 N N . ASN A 1 91 ? 7.873 -6.286 -10.193 1.00 87.69 91 ASN A N 1
ATOM 710 C CA . ASN A 1 91 ? 7.971 -7.725 -10.400 1.00 87.69 91 ASN A CA 1
ATOM 711 C C . ASN A 1 91 ? 6.603 -8.331 -10.798 1.00 87.69 91 ASN A C 1
ATOM 713 O O . ASN A 1 91 ? 5.671 -8.338 -9.985 1.00 87.69 91 ASN A O 1
ATOM 717 N N . PRO A 1 92 ? 6.476 -8.955 -11.988 1.00 88.06 92 PRO A N 1
ATOM 718 C CA . PRO A 1 92 ? 5.217 -9.540 -12.450 1.00 88.06 92 PRO A CA 1
ATOM 719 C C . PRO A 1 92 ? 4.648 -10.631 -11.541 1.00 88.06 92 PRO A C 1
ATOM 721 O O . PRO A 1 92 ? 3.456 -10.921 -11.618 1.00 88.06 92 PRO A O 1
ATOM 724 N N . ARG A 1 93 ? 5.480 -11.284 -10.718 1.00 88.56 93 ARG A N 1
ATOM 725 C CA . ARG A 1 93 ? 5.012 -12.279 -9.743 1.00 88.56 93 ARG A CA 1
ATOM 726 C C . ARG A 1 93 ? 4.194 -11.633 -8.633 1.00 88.56 93 ARG A C 1
ATOM 728 O O . ARG A 1 93 ? 3.169 -12.202 -8.289 1.00 88.56 93 ARG A O 1
ATOM 735 N N . ILE A 1 94 ? 4.608 -10.460 -8.153 1.00 88.44 94 ILE A N 1
ATOM 736 C CA . ILE A 1 94 ? 3.883 -9.703 -7.126 1.00 88.44 94 ILE A CA 1
ATOM 737 C C . ILE A 1 94 ? 2.596 -9.130 -7.717 1.00 88.44 94 ILE A C 1
ATOM 739 O O . ILE A 1 94 ? 1.537 -9.291 -7.129 1.00 88.44 94 ILE A O 1
ATOM 743 N N . ILE A 1 95 ? 2.656 -8.567 -8.931 1.00 89.75 95 ILE A N 1
ATOM 744 C CA . ILE A 1 95 ? 1.475 -8.029 -9.632 1.00 89.75 95 ILE A CA 1
ATOM 745 C C . ILE A 1 95 ? 0.342 -9.068 -9.716 1.00 89.75 95 ILE A C 1
ATOM 747 O O . ILE A 1 95 ? -0.824 -8.732 -9.553 1.00 89.75 95 ILE A O 1
ATOM 751 N N . ARG A 1 96 ? 0.673 -10.345 -9.943 1.00 89.00 96 ARG A N 1
ATOM 752 C CA . ARG A 1 96 ? -0.315 -11.434 -10.049 1.00 89.00 96 ARG A CA 1
ATOM 753 C C . ARG A 1 96 ? -0.980 -11.831 -8.728 1.00 89.00 96 ARG A C 1
ATOM 755 O O . ARG A 1 96 ? -1.884 -12.657 -8.767 1.00 89.00 96 ARG A O 1
ATOM 762 N N . LEU A 1 97 ? -0.535 -11.290 -7.596 1.00 88.75 97 LEU A N 1
ATOM 763 C CA . LEU A 1 97 ? -1.142 -11.525 -6.285 1.00 88.75 97 LEU A CA 1
ATOM 764 C C . LEU A 1 97 ? -2.299 -10.559 -5.986 1.00 88.75 97 LEU A C 1
ATOM 766 O O . LEU A 1 97 ? -2.915 -10.685 -4.936 1.00 88.75 97 LEU A O 1
ATOM 770 N N . PHE A 1 98 ? -2.578 -9.586 -6.861 1.00 91.19 98 PHE A N 1
ATOM 771 C CA . PHE A 1 98 ? -3.567 -8.541 -6.601 1.00 91.19 98 PHE A CA 1
ATOM 772 C C . PHE A 1 98 ? -4.597 -8.430 -7.721 1.00 91.19 98 PHE A C 1
ATOM 774 O O . PHE A 1 98 ? -4.260 -8.402 -8.905 1.00 91.19 98 PHE A O 1
ATOM 781 N N . ASP A 1 99 ? -5.859 -8.284 -7.319 1.00 91.31 99 ASP A N 1
ATOM 782 C CA . ASP A 1 99 ? -6.991 -8.134 -8.238 1.00 91.31 99 ASP A CA 1
ATOM 783 C C . ASP A 1 99 ? -7.151 -6.691 -8.733 1.00 91.31 99 ASP A C 1
ATOM 785 O O . ASP A 1 99 ? -7.573 -6.446 -9.865 1.00 91.31 99 ASP A O 1
ATOM 789 N N . THR A 1 100 ? -6.829 -5.717 -7.875 1.00 93.31 100 THR A N 1
ATOM 790 C CA . THR A 1 100 ? -6.929 -4.288 -8.191 1.00 93.31 100 THR A CA 1
ATOM 791 C C . THR A 1 100 ? -5.538 -3.696 -8.350 1.00 93.31 100 THR A C 1
ATOM 793 O O . THR A 1 100 ? -4.762 -3.654 -7.397 1.00 93.31 100 THR A O 1
ATOM 796 N N . LEU A 1 101 ? -5.247 -3.220 -9.561 1.00 93.56 101 LEU A N 1
ATOM 797 C CA . LEU A 1 101 ? -3.928 -2.747 -9.967 1.00 93.56 101 LEU A CA 1
ATOM 798 C C . LEU A 1 101 ? -3.999 -1.316 -10.493 1.00 93.56 101 LEU A C 1
ATOM 800 O O . LEU A 1 101 ? -4.839 -1.012 -11.341 1.00 93.56 101 LEU A O 1
ATOM 804 N N . TYR A 1 102 ? -3.060 -0.486 -10.055 1.00 94.00 102 TYR A N 1
ATOM 805 C CA . TYR A 1 102 ? -2.765 0.828 -10.613 1.00 94.00 102 TYR A CA 1
ATOM 806 C C . TYR A 1 102 ? -1.286 0.867 -10.984 1.00 94.00 102 TYR A C 1
ATOM 808 O O . TYR A 1 102 ? -0.429 0.525 -10.168 1.00 94.00 102 TYR A O 1
ATOM 816 N N . PHE A 1 103 ? -0.984 1.280 -12.211 1.00 91.31 103 PHE A N 1
ATOM 817 C CA . PHE A 1 103 ? 0.395 1.432 -12.664 1.00 91.31 103 PHE A CA 1
ATOM 818 C C . PHE A 1 103 ? 0.799 2.901 -12.679 1.00 91.31 103 PHE A C 1
ATOM 820 O O . PHE A 1 103 ? 0.021 3.760 -13.091 1.00 91.31 103 PHE A O 1
ATOM 827 N N . PHE A 1 104 ? 2.038 3.172 -12.289 1.00 88.44 104 PHE A N 1
ATOM 828 C CA . PHE A 1 104 ? 2.701 4.445 -12.538 1.00 88.44 104 PHE A CA 1
ATOM 829 C C . PHE A 1 104 ? 4.080 4.205 -13.151 1.00 88.44 104 PHE A C 1
ATOM 831 O O . PHE A 1 104 ? 4.587 3.088 -13.160 1.00 88.44 104 PHE A O 1
ATOM 838 N N . SER A 1 105 ? 4.688 5.258 -13.682 1.00 84.31 105 SER A N 1
ATOM 839 C CA . SER A 1 105 ? 6.083 5.232 -14.109 1.00 84.31 105 SER A CA 1
ATOM 840 C C . SER A 1 105 ? 6.820 6.330 -13.372 1.00 84.31 105 SER A C 1
ATOM 842 O O . SER A 1 105 ? 6.450 7.500 -13.455 1.00 84.31 105 SER A O 1
ATOM 844 N N . SER A 1 106 ? 7.873 5.956 -12.667 1.00 76.31 106 SER A N 1
ATOM 845 C CA . SER A 1 106 ? 8.793 6.893 -12.035 1.00 76.31 106 SER A CA 1
ATOM 846 C C . SER A 1 106 ? 10.030 7.116 -12.910 1.00 76.31 106 SER A C 1
ATOM 848 O O . SER A 1 106 ? 10.501 6.221 -13.611 1.00 76.31 106 SER A O 1
ATOM 850 N N . ARG A 1 107 ? 10.570 8.339 -12.899 1.00 72.12 107 ARG A N 1
ATOM 851 C CA . ARG A 1 107 ? 11.856 8.669 -13.532 1.00 72.12 107 ARG A CA 1
ATOM 852 C C . ARG A 1 107 ? 12.929 8.725 -12.448 1.00 72.12 107 ARG A C 1
ATOM 854 O O . ARG A 1 107 ? 13.226 9.793 -11.926 1.00 72.12 107 ARG A O 1
ATOM 861 N N . PHE A 1 108 ? 13.497 7.573 -12.099 1.00 65.94 108 PHE A N 1
ATOM 862 C CA . PHE A 1 108 ? 14.645 7.510 -11.182 1.00 65.94 108 PHE A CA 1
ATOM 863 C C . PHE A 1 108 ? 15.988 7.765 -11.883 1.00 65.94 108 PHE A C 1
ATOM 865 O O . PHE A 1 108 ? 16.952 8.183 -11.247 1.00 65.94 108 PHE A O 1
ATOM 872 N N . TYR A 1 109 ? 16.045 7.543 -13.199 1.00 63.97 109 TYR A N 1
ATOM 873 C CA . TYR A 1 109 ? 17.199 7.798 -14.059 1.00 63.97 109 TYR A CA 1
ATOM 874 C C . TYR A 1 109 ? 16.707 8.096 -15.489 1.00 63.97 109 TYR A C 1
ATOM 876 O O . TYR A 1 109 ? 15.676 7.534 -15.875 1.00 63.97 109 TYR A O 1
ATOM 884 N N . PRO A 1 110 ? 17.378 8.952 -16.288 1.00 64.94 110 PRO A N 1
ATOM 885 C CA . PRO A 1 110 ? 17.035 9.137 -17.698 1.00 64.94 110 PRO A CA 1
ATOM 886 C C . PRO A 1 110 ? 17.239 7.820 -18.454 1.00 64.94 110 PRO A C 1
ATOM 888 O O . PRO A 1 110 ? 18.361 7.384 -18.713 1.00 64.94 110 PRO A O 1
ATOM 891 N N . LEU A 1 111 ? 16.130 7.154 -18.760 1.00 66.44 111 LEU A N 1
ATOM 892 C CA . LEU A 1 111 ? 16.106 5.898 -19.491 1.00 66.44 111 LEU A CA 1
ATOM 893 C C . LEU A 1 111 ? 15.582 6.183 -20.894 1.00 66.44 111 LEU A C 1
ATOM 895 O O . LEU A 1 111 ? 14.391 6.429 -21.069 1.00 66.44 111 LEU A O 1
ATOM 899 N N . PHE A 1 112 ? 16.461 6.055 -21.890 1.00 70.88 112 PHE A N 1
ATOM 900 C CA . PHE A 1 112 ? 16.141 6.262 -23.309 1.00 70.88 112 PHE A CA 1
ATOM 901 C C . PHE A 1 112 ? 14.873 5.517 -23.757 1.00 70.88 112 PHE A C 1
ATOM 903 O O . PHE A 1 112 ? 14.105 6.023 -24.564 1.00 70.88 112 PHE A O 1
ATOM 910 N N . ALA A 1 113 ? 14.616 4.326 -23.206 1.00 70.62 113 ALA A N 1
ATOM 911 C CA . ALA A 1 113 ? 13.414 3.554 -23.509 1.00 70.62 113 ALA A CA 1
ATOM 912 C C . ALA A 1 113 ? 12.117 4.217 -23.006 1.00 70.62 113 ALA A C 1
ATOM 914 O O . ALA A 1 113 ? 11.104 4.162 -23.695 1.00 70.62 113 ALA A O 1
ATOM 915 N N . VAL A 1 114 ? 12.141 4.847 -21.826 1.00 70.81 114 VAL A N 1
ATOM 916 C CA . VAL A 1 114 ? 10.985 5.580 -21.284 1.00 70.81 114 VAL A CA 1
ATOM 917 C C . VAL A 1 114 ? 10.754 6.842 -22.105 1.00 70.81 114 VAL A C 1
ATOM 919 O O . VAL A 1 114 ? 9.622 7.111 -22.492 1.00 70.81 114 VAL A O 1
ATOM 922 N N . ASP A 1 115 ? 11.824 7.568 -22.431 1.00 74.62 115 ASP A N 1
ATOM 923 C CA . ASP A 1 115 ? 11.743 8.777 -23.254 1.00 74.62 115 ASP A CA 1
ATOM 924 C C . ASP A 1 115 ? 11.193 8.464 -24.653 1.00 74.62 115 ASP A C 1
ATOM 926 O O . ASP A 1 115 ? 10.253 9.114 -25.103 1.00 74.62 115 ASP A O 1
ATOM 930 N N . PHE A 1 116 ? 11.676 7.388 -25.282 1.00 76.69 116 PHE A N 1
ATOM 931 C CA . PHE A 1 116 ? 11.151 6.889 -26.553 1.00 76.69 116 PHE A CA 1
ATOM 932 C C . PHE A 1 116 ? 9.651 6.568 -26.478 1.00 76.69 116 PHE A C 1
ATOM 934 O O . PHE A 1 116 ? 8.890 6.949 -27.363 1.00 76.69 116 PHE A O 1
ATOM 941 N N . ILE A 1 117 ? 9.198 5.884 -25.421 1.00 78.62 117 ILE A N 1
ATOM 942 C CA . ILE A 1 117 ? 7.776 5.553 -25.250 1.00 78.62 117 ILE A CA 1
ATOM 943 C C . ILE A 1 117 ? 6.936 6.822 -25.056 1.00 78.62 117 ILE A C 1
ATOM 945 O O . ILE A 1 117 ? 5.876 6.941 -25.665 1.00 78.62 117 ILE A O 1
ATOM 949 N N . LEU A 1 118 ? 7.395 7.777 -24.245 1.00 74.69 118 LEU A N 1
ATOM 950 C CA . LEU A 1 118 ? 6.674 9.030 -23.999 1.00 74.69 118 LEU A CA 1
ATOM 951 C C . LEU A 1 118 ? 6.551 9.885 -25.269 1.00 74.69 118 LEU A C 1
ATOM 953 O O . LEU A 1 118 ? 5.470 10.414 -25.535 1.00 74.69 118 LEU A O 1
ATOM 957 N N . GLU A 1 119 ? 7.603 9.940 -26.094 1.00 80.81 119 GLU A N 1
ATOM 958 C CA . GLU A 1 119 ? 7.557 10.568 -27.421 1.00 80.81 119 GLU A CA 1
ATOM 959 C C . GLU A 1 119 ? 6.509 9.909 -28.329 1.00 80.81 119 GLU A C 1
ATOM 961 O O . GLU A 1 119 ? 5.705 10.607 -28.947 1.00 80.81 119 GLU A O 1
ATOM 966 N N . GLN A 1 120 ? 6.459 8.571 -28.378 1.00 80.19 120 GLN A N 1
ATOM 967 C CA . GLN A 1 120 ? 5.448 7.850 -29.166 1.00 80.19 120 GLN A CA 1
ATOM 968 C C . GLN A 1 120 ? 4.018 8.083 -28.657 1.00 80.19 120 GLN A C 1
ATOM 970 O O . GLN A 1 120 ? 3.068 8.027 -29.437 1.00 80.19 120 GLN A O 1
ATOM 975 N N . LEU A 1 121 ? 3.853 8.350 -27.360 1.00 78.50 121 LEU A N 1
ATOM 976 C CA . LEU A 1 121 ? 2.558 8.628 -26.738 1.00 78.50 121 LEU A CA 1
ATOM 977 C C . LEU A 1 121 ? 2.136 10.104 -26.836 1.00 78.50 121 LEU A C 1
ATOM 979 O O . LEU A 1 121 ? 1.046 10.447 -26.382 1.00 78.50 121 LEU A O 1
ATOM 983 N N . GLY A 1 122 ? 2.960 10.982 -27.420 1.00 74.56 122 GLY A N 1
ATOM 984 C CA . GLY A 1 122 ? 2.666 12.415 -27.525 1.00 74.56 122 GLY A CA 1
ATOM 985 C C . GLY A 1 122 ? 2.664 13.145 -26.177 1.00 74.56 122 GLY A C 1
ATOM 986 O O . GLY A 1 122 ? 2.167 14.266 -26.081 1.00 74.56 122 GLY A O 1
ATOM 987 N N . VAL A 1 123 ? 3.215 12.518 -25.136 1.00 68.94 123 VAL A N 1
ATOM 988 C CA . VAL A 1 123 ? 3.359 13.100 -23.801 1.00 68.9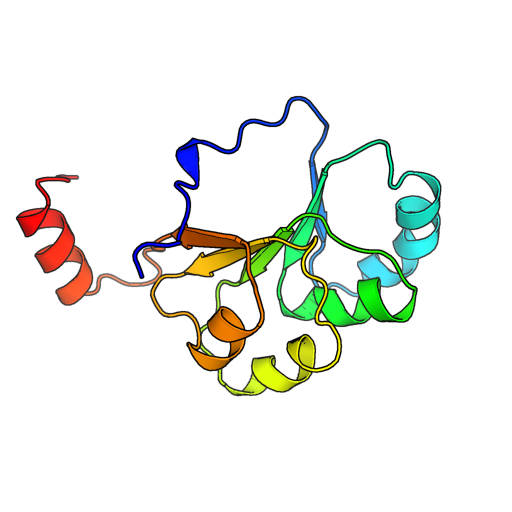4 123 VAL A CA 1
ATOM 989 C C . VAL A 1 123 ? 4.722 13.785 -23.761 1.00 68.94 123 VAL A C 1
ATOM 991 O O . VAL A 1 123 ? 5.711 13.230 -23.287 1.00 68.94 123 VAL A O 1
ATOM 994 N N . GLY A 1 124 ? 4.789 14.972 -24.364 1.00 63.12 124 GLY A N 1
ATOM 995 C CA . GLY A 1 124 ? 5.976 15.823 -24.316 1.00 63.12 124 GLY A CA 1
ATOM 996 C C . GLY A 1 124 ? 6.196 16.400 -22.916 1.00 63.12 124 GLY A C 1
ATOM 997 O O . GLY A 1 124 ? 5.233 16.654 -22.191 1.00 63.12 124 GLY A O 1
ATOM 998 N N . MET A 1 125 ? 7.466 16.593 -22.551 1.00 53.81 125 MET A N 1
ATOM 999 C CA . MET A 1 125 ? 7.855 17.446 -21.420 1.00 53.81 125 MET A CA 1
ATOM 1000 C C . MET A 1 125 ? 7.536 18.914 -21.687 1.00 53.81 125 MET A C 1
ATOM 1002 O O . MET A 1 125 ? 7.742 19.352 -22.842 1.00 53.81 125 MET A O 1
#

Radius of gyration: 15.85 Å; chains: 1; bounding box: 29×32×48 Å

Sequence (125 aa):
MPAARDLGQISETQSILVTGAGPSLEHDLLWIKANRDKFLLITVDTALPVLMDVRIRPDFIFMLESQVLNLDDFLPYHDPKIALICDLTANPRIIRLFDTLYFFSSRFYPLFAVDFILEQLGVGM

Foldseek 3Di:
DVQADEPVPDDDPAAEDEDDPDPCVLVCLVVCVVCVVRYQYEYELNCQQVNVVVPNDHQEYEYEDQDPVSLVSQVVDQDQNYAYEYEPSHHVSNVVSYNYYHYDHDPPDPDPVVVVVCVVVVNDD

Secondary structure (DSSP, 8-state):
-TTPBPGGG----SEEEEE-S-THHHHHHHHHHHTGGGEEEEEEGGGHHHHHHTT---SEEEE----GGGHHHHTT---TTSEEEEETTS-HHHHTT-SEEEEE---SS--HHHHHHHHHTT---